Protein AF-A0A2H0YWB4-F1 (afdb_monomer_lite)

Organism: NCBI:txid2014244

Sequence (86 aa):
MLNKKSNLKWSLVIVYSFFIIALILTFPLALNFKNSIPATDGDDASYFIWNLWEFKHTIFDLHENPFGWSKLLFYPIGFSQAATGY

Secondary structure (DSSP, 8-state):
---HHHHHHHHHHHHHHHHHHHHHHHHHHHHHTTT--SS-TTSHHHHHHHHHHHHHHHHHTS-S-TTS--SSTTTTT-HHHHS---

pLDDT: mean 76.64, std 14.55, range [41.72, 96.81]

Structure (mmCIF, N/CA/C/O backbone):
data_AF-A0A2H0YWB4-F1
#
_entry.id   AF-A0A2H0YWB4-F1
#
loop_
_atom_site.group_PDB
_atom_site.id
_atom_site.type_symbol
_atom_site.label_atom_id
_atom_site.label_alt_id
_atom_site.label_comp_id
_atom_site.label_asym_id
_atom_site.label_entity_id
_atom_site.label_seq_id
_atom_site.pdbx_PDB_ins_code
_atom_site.Cartn_x
_atom_site.Cartn_y
_atom_site.Car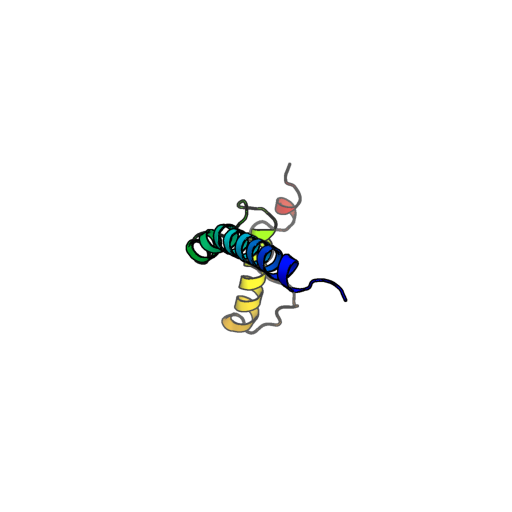tn_z
_atom_site.occupancy
_atom_site.B_iso_or_equiv
_atom_site.auth_seq_id
_atom_site.auth_comp_id
_atom_site.auth_asym_id
_atom_site.auth_atom_id
_atom_site.pdbx_PDB_model_num
ATOM 1 N N . MET A 1 1 ? -31.589 -20.577 33.556 1.00 42.00 1 MET A N 1
ATOM 2 C CA . MET A 1 1 ? -31.672 -19.894 32.243 1.00 42.00 1 MET A CA 1
ATOM 3 C C . MET A 1 1 ? -30.887 -18.592 32.344 1.00 42.00 1 MET A C 1
ATOM 5 O O . MET A 1 1 ? -31.286 -17.721 33.103 1.00 42.00 1 MET A O 1
ATOM 9 N N . LEU A 1 2 ? -29.726 -18.494 31.687 1.00 52.56 2 LEU A N 1
ATOM 10 C CA . LEU A 1 2 ? -28.857 -17.311 31.758 1.00 52.56 2 LEU A CA 1
ATOM 11 C C . LEU A 1 2 ? -29.586 -16.092 31.168 1.00 52.56 2 LEU A C 1
ATOM 13 O O . LEU A 1 2 ? -30.111 -16.157 30.056 1.00 52.56 2 LEU A O 1
ATOM 17 N N . ASN A 1 3 ? -29.641 -14.993 31.922 1.00 53.78 3 ASN A N 1
ATOM 18 C CA . ASN A 1 3 ? -30.299 -13.745 31.537 1.00 53.78 3 ASN A CA 1
ATOM 19 C C . ASN A 1 3 ? -29.549 -13.069 30.368 1.00 53.78 3 ASN A C 1
ATOM 21 O O . ASN A 1 3 ? -28.702 -12.197 30.549 1.00 53.78 3 ASN A O 1
ATOM 25 N N . LYS A 1 4 ? -29.855 -13.508 29.142 1.00 57.78 4 LYS A N 1
ATOM 26 C CA . LYS A 1 4 ? -29.167 -13.148 27.889 1.00 57.78 4 LYS A CA 1
ATOM 27 C C . LYS A 1 4 ? -29.323 -11.666 27.496 1.00 57.78 4 LYS A C 1
ATOM 29 O O . LYS A 1 4 ? -28.510 -11.149 26.736 1.00 57.78 4 LYS A O 1
ATOM 34 N N . LYS A 1 5 ? -30.342 -10.965 28.018 1.00 56.38 5 LYS A N 1
ATOM 35 C CA . LYS A 1 5 ? -30.659 -9.567 27.651 1.00 56.38 5 LYS A CA 1
ATOM 36 C C . LYS A 1 5 ? -29.719 -8.527 28.274 1.00 56.38 5 LYS A C 1
ATOM 38 O O . LYS A 1 5 ? -29.521 -7.476 27.674 1.00 56.38 5 LYS A O 1
ATOM 43 N N . SER A 1 6 ? -29.129 -8.822 29.434 1.00 61.75 6 SER A N 1
ATOM 44 C CA . SER A 1 6 ? -28.197 -7.921 30.137 1.00 61.75 6 SER A CA 1
ATOM 45 C C . SER A 1 6 ? -26.882 -7.723 29.368 1.00 61.75 6 SER A C 1
ATOM 47 O O . SER A 1 6 ? -26.344 -6.621 29.306 1.00 61.75 6 SER A O 1
ATOM 49 N N . ASN A 1 7 ? -26.403 -8.776 28.700 1.00 71.88 7 ASN A N 1
ATOM 50 C CA . ASN A 1 7 ? -25.070 -8.789 28.092 1.00 71.88 7 ASN A CA 1
ATOM 51 C C . ASN A 1 7 ? -25.045 -8.246 26.657 1.00 71.88 7 ASN A C 1
ATOM 53 O O . ASN A 1 7 ? -24.007 -7.775 26.210 1.00 71.88 7 ASN A O 1
ATOM 57 N N . LEU A 1 8 ? -26.182 -8.249 25.946 1.00 84.00 8 LEU A N 1
ATOM 58 C CA . LEU A 1 8 ? -26.246 -7.786 24.554 1.00 84.00 8 LEU A CA 1
ATOM 59 C C . LEU A 1 8 ? -25.889 -6.300 24.420 1.00 84.00 8 LEU A C 1
ATOM 61 O O . LEU A 1 8 ? -25.172 -5.921 23.500 1.00 84.00 8 LEU A O 1
ATOM 65 N N . LYS A 1 9 ? -26.358 -5.464 25.355 1.00 86.56 9 LYS A N 1
ATOM 66 C CA . LYS A 1 9 ? -26.049 -4.027 25.359 1.00 86.56 9 LYS A CA 1
ATOM 67 C C . LYS A 1 9 ? -24.546 -3.785 25.498 1.00 86.56 9 LYS A C 1
ATOM 69 O O . LYS A 1 9 ? -23.985 -3.0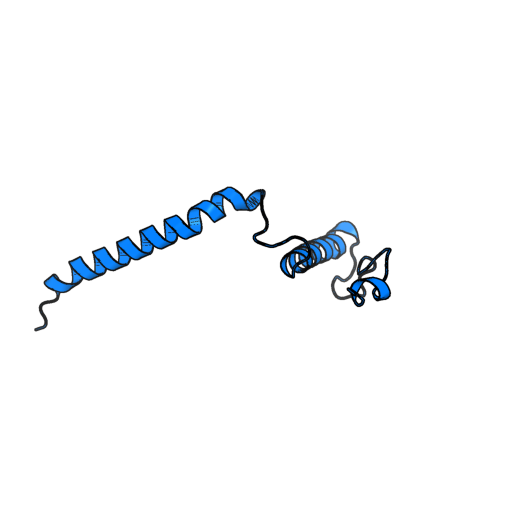02 24.742 1.00 86.56 9 LYS A O 1
ATOM 74 N N . TRP A 1 10 ? -23.894 -4.506 26.407 1.00 89.75 10 TRP A N 1
ATOM 75 C CA . TRP A 1 10 ? -22.449 -4.422 26.610 1.00 89.75 10 TRP A CA 1
ATOM 76 C C . TRP A 1 10 ? -21.659 -4.935 25.410 1.00 89.75 10 TRP A C 1
ATOM 78 O O . TRP A 1 10 ? -20.719 -4.277 24.982 1.00 89.75 10 TRP A O 1
ATOM 88 N N . SER A 1 11 ? -22.073 -6.054 24.810 1.00 89.00 11 SER A N 1
ATOM 89 C CA . SER A 1 11 ? -21.450 -6.554 23.583 1.00 89.00 11 SER A CA 1
ATOM 90 C C . SER A 1 11 ? -21.551 -5.547 22.437 1.00 89.00 11 SER A C 1
ATOM 92 O O . SER A 1 11 ? -20.570 -5.336 21.733 1.00 89.00 11 SER A O 1
ATOM 94 N N . LEU A 1 12 ? -22.701 -4.885 22.275 1.00 93.81 12 LEU A N 1
ATOM 95 C CA . LEU A 1 12 ? -22.874 -3.846 21.258 1.00 93.81 12 LEU A CA 1
ATOM 96 C C . LEU A 1 12 ? -21.973 -2.636 21.521 1.00 93.81 12 LEU A C 1
ATOM 98 O O . LEU A 1 12 ? -21.332 -2.160 20.591 1.00 93.81 12 LEU A O 1
ATOM 102 N N . VAL A 1 13 ? -21.867 -2.182 22.773 1.00 94.62 13 VAL A N 1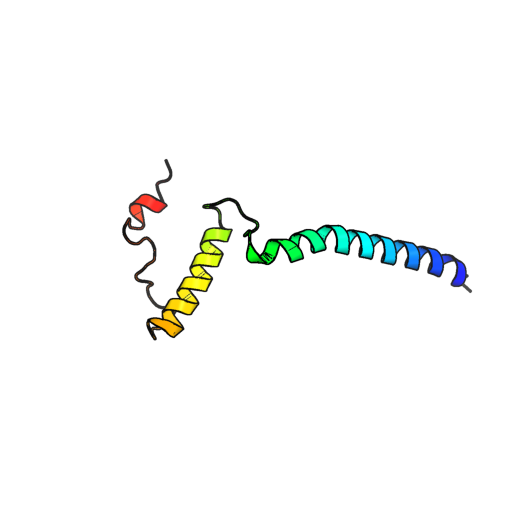
ATOM 103 C CA . VAL A 1 13 ? -20.952 -1.092 23.155 1.00 94.62 13 VAL A CA 1
ATOM 104 C C . VAL A 1 13 ? -19.502 -1.454 22.836 1.00 94.62 13 VAL A C 1
ATOM 106 O O . VAL A 1 13 ? -18.781 -0.639 22.264 1.00 94.62 13 VAL A O 1
ATOM 109 N N . ILE A 1 14 ? -19.079 -2.678 23.154 1.00 94.56 14 ILE A N 1
ATOM 110 C CA . ILE A 1 14 ? -17.725 -3.162 22.869 1.00 94.56 14 ILE A CA 1
ATOM 111 C C . ILE A 1 14 ? -17.468 -3.175 21.359 1.00 94.56 14 ILE A C 1
ATOM 113 O O . ILE A 1 14 ? -16.497 -2.577 20.902 1.00 94.56 14 ILE A O 1
ATOM 117 N N . VAL A 1 15 ? -18.355 -3.797 20.576 1.00 96.31 15 VAL A N 1
ATOM 118 C CA . VAL A 1 15 ? -18.211 -3.880 19.113 1.00 96.31 15 VAL A CA 1
ATOM 119 C C . VAL A 1 15 ? -18.162 -2.490 18.489 1.00 96.31 15 VAL A C 1
ATOM 121 O O . VAL A 1 15 ? -17.295 -2.222 17.663 1.00 96.31 15 VAL A O 1
ATOM 124 N N . TYR A 1 16 ? -19.048 -1.589 18.911 1.00 96.81 16 TYR A N 1
ATOM 125 C CA . TYR A 1 16 ? -19.093 -0.231 18.380 1.00 96.81 16 TYR A CA 1
ATOM 126 C C . TYR A 1 16 ? -17.835 0.566 18.740 1.00 96.81 16 TYR A C 1
ATOM 128 O O . TYR A 1 16 ? -17.308 1.300 17.909 1.00 96.81 16 TYR A O 1
ATOM 136 N N . SER A 1 17 ? -17.303 0.373 19.949 1.00 95.38 17 SER A N 1
ATOM 137 C CA . SER A 1 17 ? -16.059 1.019 20.378 1.00 95.38 17 SER A CA 1
ATOM 138 C C . SER A 1 17 ? -14.872 0.545 19.541 1.00 95.38 17 SER A C 1
ATOM 140 O O . SER A 1 17 ? -14.124 1.368 19.016 1.00 95.38 17 SER A O 1
ATOM 142 N N . PHE A 1 18 ? -14.729 -0.769 19.344 1.00 95.88 18 PHE A N 1
ATOM 143 C CA . PHE A 1 18 ? -13.683 -1.318 18.478 1.00 95.88 18 PHE A CA 1
ATOM 144 C C . PHE A 1 18 ? -13.846 -0.885 17.022 1.00 95.88 18 PHE A C 1
ATOM 146 O O . PHE A 1 18 ? -12.850 -0.605 16.361 1.00 95.88 18 PHE A O 1
ATOM 153 N N . PHE A 1 19 ? -15.080 -0.771 16.532 1.00 95.25 19 PHE A N 1
ATOM 154 C CA . PHE A 1 19 ? -15.353 -0.269 15.190 1.00 95.25 19 PHE A CA 1
ATOM 155 C C . PHE A 1 19 ? -14.913 1.192 15.020 1.00 95.25 19 PHE A C 1
ATOM 157 O O . PHE A 1 19 ? -14.235 1.515 14.049 1.00 95.25 19 PHE A O 1
ATOM 164 N N . ILE A 1 20 ? -15.218 2.065 15.986 1.00 95.62 20 ILE A N 1
ATOM 165 C CA . ILE A 1 20 ? -14.748 3.459 15.975 1.00 95.62 20 ILE A CA 1
ATOM 166 C C . ILE A 1 20 ? -13.219 3.518 16.006 1.00 95.62 20 ILE A C 1
ATOM 168 O O . ILE A 1 20 ? -12.625 4.257 15.226 1.00 95.62 20 ILE A O 1
ATOM 172 N N . ILE A 1 21 ? -12.571 2.728 16.866 1.00 94.88 21 ILE A N 1
ATOM 173 C CA . ILE A 1 21 ? -11.103 2.671 16.940 1.00 94.88 21 ILE A CA 1
ATOM 174 C C . ILE A 1 21 ? -10.517 2.222 15.597 1.00 94.88 21 ILE A C 1
ATOM 176 O O . ILE A 1 21 ? -9.582 2.846 15.097 1.00 94.88 21 ILE A O 1
ATOM 180 N N . ALA A 1 22 ? -11.091 1.186 14.983 1.00 91.75 22 ALA A N 1
ATOM 181 C CA . ALA A 1 22 ? -10.672 0.712 13.671 1.00 91.75 22 ALA A CA 1
ATOM 182 C C . ALA A 1 22 ? -10.805 1.812 12.610 1.00 91.75 22 ALA A C 1
ATOM 184 O O . ALA A 1 22 ? -9.879 2.011 11.826 1.00 91.75 22 ALA A O 1
ATOM 185 N N . LEU A 1 23 ? -11.904 2.573 12.613 1.00 91.31 23 LEU A N 1
ATOM 186 C CA . LEU A 1 23 ? -12.077 3.709 11.708 1.00 91.31 23 LEU A CA 1
ATOM 187 C C . LEU A 1 23 ? -11.030 4.799 11.954 1.00 91.31 23 LEU A C 1
ATOM 189 O O . LEU A 1 23 ? -10.399 5.234 11.000 1.00 91.31 23 LEU A O 1
ATOM 193 N N . ILE A 1 24 ? -10.789 5.205 13.201 1.00 90.12 24 ILE A N 1
ATOM 194 C CA . ILE A 1 24 ? -9.801 6.246 13.531 1.00 90.12 24 ILE A CA 1
ATOM 195 C C . ILE A 1 24 ? -8.391 5.838 13.091 1.00 90.12 24 ILE A C 1
ATOM 197 O O . ILE A 1 24 ? -7.657 6.670 12.568 1.00 90.12 24 ILE A O 1
ATOM 201 N N . LEU A 1 25 ? -8.017 4.570 13.274 1.00 85.88 25 LEU A N 1
ATOM 202 C CA . LEU A 1 25 ? -6.693 4.072 12.896 1.00 85.88 25 LEU A CA 1
ATOM 203 C C . LEU A 1 25 ? -6.555 3.825 11.384 1.00 85.88 25 LEU A C 1
ATOM 205 O O . LEU A 1 25 ? -5.470 3.997 10.838 1.00 85.88 25 LEU A O 1
ATOM 209 N N . THR A 1 26 ? -7.637 3.460 10.690 1.00 84.00 26 THR A N 1
ATOM 210 C CA . THR A 1 26 ? -7.596 3.105 9.255 1.00 84.00 26 THR A CA 1
ATOM 211 C C . THR A 1 26 ? -7.868 4.299 8.335 1.00 84.00 26 THR A C 1
ATOM 213 O O . THR A 1 26 ? -7.326 4.385 7.235 1.00 84.00 26 THR A O 1
ATOM 216 N N . PHE A 1 27 ? -8.697 5.253 8.758 1.00 78.81 27 PHE A N 1
ATOM 217 C CA . PHE A 1 27 ? -9.090 6.408 7.950 1.00 78.81 27 PHE A CA 1
ATOM 218 C C . PHE A 1 27 ? -7.927 7.325 7.518 1.00 78.81 27 PHE A C 1
ATOM 220 O O . PHE A 1 27 ? -7.883 7.680 6.338 1.00 78.81 27 PHE A O 1
ATOM 227 N N . PRO A 1 28 ? -6.949 7.686 8.379 1.00 74.00 28 PRO A N 1
ATOM 228 C CA . PRO A 1 28 ? -5.810 8.489 7.935 1.00 74.00 28 PRO A CA 1
ATOM 229 C C . PRO A 1 28 ? -4.940 7.746 6.914 1.00 74.00 28 PRO A C 1
ATOM 231 O O . PRO A 1 28 ? -4.361 8.386 6.038 1.00 74.00 28 PRO A O 1
ATOM 234 N N . LEU A 1 29 ? -4.897 6.409 6.959 1.00 69.50 29 LEU A N 1
ATOM 235 C CA . LEU A 1 29 ? -4.208 5.607 5.950 1.00 69.50 29 LEU A CA 1
ATOM 236 C C . LEU A 1 29 ? -4.924 5.699 4.593 1.00 69.50 29 LEU A C 1
ATOM 238 O O . LEU A 1 29 ? -4.279 5.974 3.585 1.00 69.50 29 LEU A O 1
ATOM 242 N N . ALA A 1 30 ? -6.257 5.568 4.568 1.00 73.50 30 ALA A N 1
ATOM 243 C CA . ALA A 1 30 ? -7.069 5.682 3.349 1.00 73.50 30 ALA A CA 1
ATOM 244 C C . ALA A 1 30 ? -6.875 7.021 2.610 1.00 73.50 30 ALA A C 1
ATOM 246 O O . ALA A 1 30 ? -6.870 7.050 1.380 1.00 73.50 30 ALA A O 1
ATOM 247 N N . LEU A 1 31 ? -6.677 8.119 3.346 1.00 76.38 31 LEU A N 1
ATOM 248 C CA . LEU A 1 31 ? -6.452 9.448 2.768 1.00 76.38 31 LEU A CA 1
ATOM 249 C C . LEU A 1 31 ? -5.030 9.650 2.225 1.00 76.38 31 LEU A C 1
ATOM 251 O O . LEU A 1 31 ? -4.848 10.397 1.266 1.00 76.38 31 LEU A O 1
ATOM 255 N N . ASN A 1 32 ? -4.030 8.985 2.810 1.00 74.25 32 ASN A N 1
ATOM 256 C CA . ASN A 1 32 ? -2.619 9.160 2.446 1.00 74.25 32 ASN A CA 1
ATOM 257 C C . ASN A 1 32 ? -2.071 8.059 1.524 1.00 74.25 32 ASN A C 1
ATOM 259 O O . ASN A 1 32 ? -0.917 8.140 1.110 1.00 74.25 32 ASN A O 1
ATOM 263 N N . PHE A 1 33 ? -2.899 7.087 1.124 1.00 68.50 33 PHE A N 1
ATOM 264 C CA . PHE A 1 33 ? -2.508 5.947 0.280 1.00 68.50 33 PHE A CA 1
ATOM 265 C C . PHE A 1 33 ? -1.807 6.329 -1.034 1.00 68.50 33 PHE A C 1
ATOM 267 O O . PHE A 1 33 ? -1.033 5.541 -1.566 1.00 68.50 33 PHE A O 1
ATOM 274 N N . LYS A 1 34 ? -2.091 7.518 -1.584 1.00 68.19 34 LYS A N 1
ATOM 275 C CA . LYS A 1 34 ? -1.454 8.010 -2.818 1.00 68.19 34 LYS A CA 1
ATOM 276 C C . LYS A 1 34 ? -0.152 8.770 -2.586 1.00 68.19 34 LYS A C 1
ATOM 278 O O . LYS A 1 34 ? 0.652 8.861 -3.507 1.00 68.19 34 LYS A O 1
ATOM 283 N N . ASN A 1 35 ? 0.023 9.349 -1.402 1.00 65.06 35 ASN A N 1
ATOM 284 C CA . ASN A 1 35 ? 1.012 10.402 -1.178 1.00 65.06 35 ASN A CA 1
ATOM 285 C C . ASN A 1 35 ? 2.181 9.938 -0.312 1.00 65.06 35 ASN A C 1
ATOM 287 O O . ASN A 1 35 ? 3.195 10.628 -0.243 1.00 65.06 35 ASN A O 1
ATOM 291 N N . SER A 1 36 ? 2.045 8.811 0.387 1.00 66.50 36 SER A N 1
ATOM 292 C CA . SER A 1 36 ? 3.061 8.361 1.329 1.00 66.50 36 SER A CA 1
ATOM 293 C C . SER A 1 36 ? 3.089 6.847 1.395 1.00 66.50 36 SER A C 1
ATOM 295 O O . SER A 1 36 ? 2.074 6.196 1.6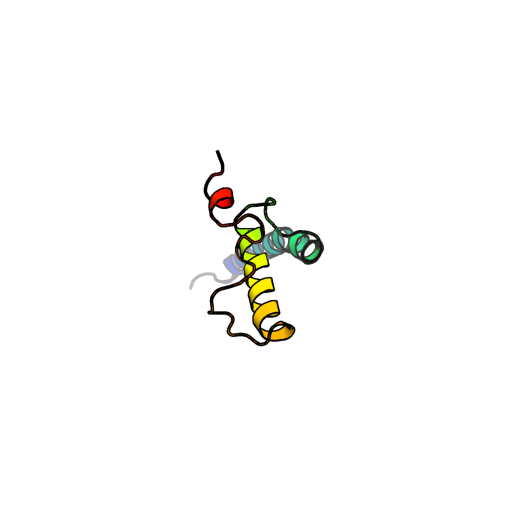43 1.00 66.50 36 SER A O 1
ATOM 297 N N . ILE A 1 37 ? 4.275 6.290 1.196 1.00 68.38 37 ILE A N 1
ATOM 298 C CA . ILE A 1 37 ? 4.559 4.912 1.567 1.00 68.38 37 ILE A CA 1
ATOM 299 C C . ILE A 1 37 ? 4.831 4.949 3.072 1.00 68.38 37 ILE A C 1
ATOM 301 O O . ILE A 1 37 ? 5.632 5.780 3.499 1.00 68.38 37 ILE A O 1
ATOM 305 N N . PRO A 1 38 ? 4.161 4.125 3.895 1.00 65.69 38 PRO A N 1
ATOM 306 C CA . PRO A 1 38 ? 4.429 4.064 5.326 1.00 65.69 38 PRO A CA 1
ATOM 307 C C . PRO A 1 38 ? 5.787 3.393 5.559 1.00 65.69 38 PRO A C 1
ATOM 309 O O . PRO A 1 38 ? 5.859 2.206 5.864 1.00 65.69 38 PRO A O 1
ATOM 312 N N . ALA A 1 39 ? 6.860 4.145 5.340 1.00 66.19 39 ALA A N 1
ATOM 313 C CA . ALA A 1 39 ? 8.231 3.717 5.529 1.00 66.19 39 ALA A CA 1
ATOM 314 C C . ALA A 1 39 ? 9.186 4.904 5.552 1.00 66.19 39 ALA A C 1
ATOM 316 O O . ALA A 1 39 ? 8.897 5.965 5.001 1.00 66.19 39 ALA A O 1
ATOM 317 N N . THR A 1 40 ? 10.340 4.690 6.167 1.00 66.56 40 THR A N 1
ATOM 318 C CA . THR A 1 40 ? 11.479 5.590 6.031 1.00 66.56 40 THR A CA 1
ATOM 319 C C . THR A 1 40 ? 12.140 5.343 4.677 1.00 66.56 40 THR A C 1
ATOM 321 O O . THR A 1 40 ? 12.280 4.192 4.252 1.00 66.56 40 THR A O 1
ATOM 324 N N . ASP A 1 41 ? 12.551 6.410 3.995 1.00 63.91 41 ASP A N 1
ATOM 325 C CA . ASP A 1 41 ? 13.309 6.295 2.750 1.00 63.91 41 ASP A CA 1
ATOM 326 C C . ASP A 1 41 ? 14.575 5.448 2.971 1.00 63.91 41 ASP A C 1
ATOM 328 O O . ASP A 1 41 ? 15.344 5.694 3.901 1.00 63.91 41 ASP A O 1
ATOM 332 N N . GLY A 1 42 ? 14.782 4.440 2.120 1.00 65.00 42 GLY A N 1
ATOM 333 C CA . GLY A 1 42 ? 15.927 3.524 2.194 1.00 65.00 42 GLY A CA 1
ATOM 334 C C . GLY A 1 42 ? 15.739 2.292 3.086 1.00 65.00 42 GLY A C 1
ATOM 335 O O . GLY A 1 42 ? 16.637 1.455 3.133 1.00 65.00 42 GLY A O 1
ATOM 336 N N . ASP A 1 43 ? 14.592 2.149 3.753 1.00 71.94 43 ASP A N 1
ATOM 337 C CA . ASP A 1 43 ? 14.247 0.952 4.531 1.00 71.94 43 ASP A CA 1
ATOM 338 C C . ASP A 1 43 ? 13.583 -0.131 3.651 1.00 71.94 43 ASP A C 1
ATOM 340 O O . ASP A 1 43 ? 13.299 0.095 2.467 1.00 71.94 43 ASP A O 1
ATOM 344 N N . ASP A 1 44 ? 13.284 -1.300 4.221 1.00 78.25 44 ASP A N 1
ATOM 345 C CA . ASP A 1 44 ? 12.765 -2.496 3.536 1.00 78.25 44 ASP A CA 1
ATOM 346 C C . ASP A 1 44 ? 11.578 -2.219 2.594 1.00 78.25 44 ASP A C 1
ATOM 348 O O . ASP A 1 44 ? 11.461 -2.803 1.513 1.00 78.25 44 ASP A O 1
ATOM 352 N N . ALA A 1 45 ? 10.693 -1.288 2.952 1.00 78.19 45 ALA A N 1
ATOM 353 C CA . ALA A 1 45 ? 9.532 -0.946 2.129 1.00 78.19 45 ALA A CA 1
ATOM 354 C C . ALA A 1 45 ? 9.898 -0.360 0.758 1.00 78.19 45 ALA A C 1
ATOM 356 O O . ALA A 1 45 ? 9.191 -0.602 -0.223 1.00 78.19 45 ALA A O 1
ATOM 357 N N . SER A 1 46 ? 10.996 0.395 0.676 1.00 76.31 46 SER A N 1
ATOM 358 C CA . SER A 1 46 ? 11.475 0.953 -0.590 1.00 76.31 46 SER A CA 1
ATOM 359 C C . SER A 1 46 ? 11.923 -0.161 -1.543 1.00 76.31 46 SER A C 1
ATOM 361 O O . SER A 1 46 ? 11.578 -0.136 -2.727 1.00 76.31 46 SER A O 1
ATOM 363 N N . TYR A 1 47 ? 12.555 -1.209 -1.004 1.00 78.69 47 TYR A N 1
ATOM 364 C CA . TYR A 1 47 ? 12.915 -2.411 -1.752 1.00 78.69 47 TYR A CA 1
ATOM 365 C C . TYR A 1 47 ? 11.686 -3.200 -2.208 1.00 78.69 47 TYR A C 1
ATOM 367 O O . TYR A 1 47 ? 11.643 -3.642 -3.354 1.00 78.69 47 TYR A O 1
ATOM 375 N N . PHE A 1 48 ? 10.650 -3.342 -1.373 1.00 82.94 48 PHE A N 1
ATOM 376 C CA . PHE A 1 48 ? 9.411 -4.017 -1.785 1.00 82.94 48 PHE A CA 1
ATOM 377 C C . PHE A 1 48 ? 8.724 -3.316 -2.959 1.00 82.94 48 PHE A C 1
ATOM 379 O O . PHE A 1 48 ? 8.283 -3.973 -3.901 1.00 82.94 48 PHE A O 1
ATOM 386 N N . ILE A 1 49 ? 8.657 -1.987 -2.938 1.00 83.38 49 ILE A N 1
ATOM 387 C CA . ILE A 1 49 ? 8.039 -1.219 -4.025 1.00 83.38 49 ILE A CA 1
ATOM 388 C C . ILE A 1 49 ? 8.867 -1.309 -5.295 1.00 83.38 49 ILE A C 1
ATOM 390 O O . ILE A 1 49 ? 8.303 -1.503 -6.374 1.00 83.38 49 ILE A O 1
ATOM 394 N N . TRP A 1 50 ? 10.190 -1.222 -5.165 1.00 84.94 50 TRP A N 1
ATOM 395 C CA . TRP A 1 50 ? 11.088 -1.436 -6.288 1.00 84.94 50 TRP A CA 1
ATOM 396 C C . TRP A 1 50 ? 10.903 -2.836 -6.891 1.00 84.94 50 TRP A C 1
ATOM 398 O O . TRP A 1 50 ? 10.748 -2.939 -8.102 1.00 84.94 50 TRP A O 1
ATOM 408 N N . ASN A 1 51 ? 10.792 -3.889 -6.072 1.00 86.50 51 ASN A N 1
ATOM 409 C CA . ASN A 1 51 ? 10.544 -5.259 -6.540 1.00 86.50 51 ASN A CA 1
ATOM 410 C C . ASN A 1 51 ? 9.213 -5.388 -7.303 1.00 86.50 51 ASN A C 1
ATOM 412 O O . ASN A 1 51 ? 9.157 -6.041 -8.342 1.00 86.50 51 ASN A O 1
ATOM 416 N N . LEU A 1 52 ? 8.132 -4.755 -6.825 1.00 89.44 52 LEU A N 1
ATOM 417 C CA . LEU A 1 52 ? 6.851 -4.741 -7.546 1.00 89.44 52 LEU A CA 1
ATOM 418 C C . LEU A 1 52 ? 6.951 -4.001 -8.884 1.00 89.44 52 LEU A C 1
ATOM 420 O O . LEU A 1 52 ? 6.379 -4.440 -9.886 1.00 89.44 52 LEU A O 1
ATOM 424 N N . TRP A 1 53 ? 7.647 -2.864 -8.893 1.00 88.75 53 TRP A N 1
ATOM 425 C CA . TRP A 1 53 ? 7.875 -2.101 -10.112 1.00 88.75 53 TRP A CA 1
ATOM 426 C C . TRP A 1 53 ? 8.723 -2.891 -11.113 1.00 88.75 53 TRP A C 1
ATOM 428 O O . TRP A 1 53 ? 8.345 -2.957 -12.279 1.00 88.75 53 TRP A O 1
ATOM 438 N N . GLU A 1 54 ? 9.805 -3.527 -10.663 1.00 88.50 54 GLU A N 1
ATOM 439 C CA . GLU A 1 54 ? 10.702 -4.335 -11.492 1.00 88.50 54 GLU A CA 1
ATOM 440 C C . GLU A 1 54 ? 9.944 -5.502 -12.120 1.00 88.50 54 GLU A C 1
ATOM 442 O O . GLU A 1 54 ? 9.979 -5.660 -13.336 1.00 88.50 54 GLU A O 1
ATOM 447 N N . PHE A 1 55 ? 9.132 -6.214 -11.336 1.00 90.56 55 PHE A N 1
ATOM 448 C CA . PHE A 1 55 ? 8.315 -7.311 -11.844 1.00 90.56 55 PHE A CA 1
ATOM 449 C C . PHE A 1 55 ? 7.376 -6.851 -12.968 1.00 90.56 55 PHE A C 1
ATOM 451 O O . PHE A 1 55 ? 7.284 -7.482 -14.025 1.00 90.56 55 PHE A O 1
ATOM 458 N N . LYS A 1 56 ? 6.691 -5.713 -12.770 1.00 91.31 56 LYS A N 1
ATOM 459 C CA . LYS A 1 56 ? 5.849 -5.101 -13.807 1.00 91.31 56 LYS A CA 1
ATOM 460 C C . LYS A 1 56 ? 6.691 -4.708 -15.025 1.00 91.31 56 LYS A C 1
ATOM 462 O O . LYS A 1 56 ? 6.302 -5.009 -16.148 1.00 91.31 56 LYS A O 1
ATOM 467 N N . HIS A 1 57 ? 7.807 -4.018 -14.822 1.00 90.56 57 HIS A N 1
ATOM 468 C CA . HIS A 1 57 ? 8.661 -3.524 -15.898 1.00 90.56 57 HIS A CA 1
ATOM 469 C C . HIS A 1 57 ? 9.210 -4.674 -16.754 1.00 90.56 57 HIS A C 1
ATOM 471 O O . HIS A 1 57 ? 9.128 -4.639 -17.981 1.00 90.56 57 HIS A O 1
ATOM 477 N N . THR A 1 58 ? 9.670 -5.748 -16.115 1.00 90.19 58 THR A N 1
ATOM 478 C CA . THR A 1 58 ? 10.229 -6.919 -16.789 1.00 90.19 58 THR A CA 1
ATOM 479 C C . THR A 1 58 ? 9.186 -7.646 -17.638 1.00 90.19 58 THR A C 1
ATOM 481 O O . THR A 1 58 ? 9.473 -8.013 -18.776 1.00 90.19 58 THR A O 1
ATOM 484 N N . ILE A 1 59 ? 7.950 -7.781 -17.147 1.00 91.62 59 ILE A N 1
ATOM 485 C CA . ILE A 1 59 ? 6.868 -8.423 -17.909 1.00 91.62 59 ILE A CA 1
ATOM 486 C C . ILE A 1 59 ? 6.349 -7.526 -19.035 1.00 91.62 59 ILE A C 1
ATOM 488 O O . ILE A 1 59 ? 6.202 -7.988 -20.164 1.00 91.62 59 ILE A O 1
ATOM 492 N N . PHE A 1 60 ? 6.006 -6.275 -18.722 1.00 94.56 60 PHE A N 1
ATOM 493 C CA . PHE A 1 60 ? 5.214 -5.433 -19.623 1.00 94.56 60 PHE A CA 1
ATOM 494 C C . PHE A 1 60 ? 6.055 -4.569 -20.559 1.00 94.56 60 PHE A C 1
ATOM 496 O O . PHE A 1 60 ? 5.605 -4.276 -21.662 1.00 94.56 60 PHE A O 1
ATOM 503 N N . ASP A 1 61 ? 7.248 -4.156 -20.135 1.00 91.69 61 ASP A N 1
ATOM 504 C CA . ASP A 1 61 ? 8.097 -3.273 -20.932 1.00 91.69 61 ASP A CA 1
ATOM 505 C C . ASP A 1 61 ? 9.217 -4.076 -21.617 1.00 91.69 61 ASP A C 1
ATOM 507 O O . ASP A 1 61 ? 9.448 -3.921 -22.818 1.00 91.69 61 ASP A O 1
ATOM 511 N N . LEU A 1 62 ? 9.875 -4.988 -20.888 1.00 89.69 62 LEU A N 1
ATOM 512 C CA . LEU A 1 62 ? 10.979 -5.803 -21.420 1.00 89.69 62 LEU A CA 1
ATOM 513 C C . LEU A 1 62 ? 10.520 -7.113 -22.076 1.00 89.69 62 LEU A C 1
ATOM 515 O O . LEU A 1 62 ? 11.239 -7.639 -22.922 1.00 89.69 62 LEU A O 1
ATOM 519 N N . HIS A 1 63 ? 9.331 -7.620 -21.733 1.00 90.81 63 HIS A N 1
ATOM 520 C CA . HIS A 1 63 ? 8.825 -8.928 -22.173 1.00 90.81 63 HIS A CA 1
ATOM 521 C C . HIS A 1 63 ? 9.791 -10.088 -21.858 1.00 90.81 63 HIS A C 1
ATOM 523 O O . HIS A 1 63 ? 9.912 -11.048 -22.621 1.00 90.81 63 HIS A O 1
ATOM 529 N N . GLU A 1 64 ? 10.487 -10.000 -20.724 1.00 88.50 64 GLU A N 1
ATOM 530 C CA . GLU A 1 64 ? 11.444 -11.000 -20.249 1.00 88.50 64 GLU A CA 1
ATOM 531 C C . GLU A 1 64 ? 10.870 -11.793 -19.060 1.00 88.50 64 GLU A C 1
ATOM 533 O O . GLU A 1 64 ? 9.836 -11.455 -18.481 1.00 88.50 64 GLU A O 1
ATOM 538 N N . ASN A 1 65 ? 11.537 -12.891 -18.692 1.00 84.50 65 ASN A N 1
ATOM 539 C CA . ASN A 1 65 ? 11.170 -13.659 -17.505 1.00 84.50 65 ASN A CA 1
ATOM 540 C C . ASN A 1 65 ? 11.535 -12.861 -16.232 1.00 84.50 65 ASN A C 1
ATOM 542 O O . ASN A 1 65 ? 12.727 -12.651 -15.997 1.00 84.50 65 ASN A O 1
ATOM 546 N N . PRO A 1 66 ? 10.561 -12.494 -15.374 1.00 81.50 66 PRO A N 1
ATOM 547 C CA . PRO A 1 66 ? 10.808 -11.722 -14.151 1.00 81.50 66 PRO A CA 1
ATOM 548 C C . PRO A 1 66 ? 11.584 -12.490 -13.073 1.00 81.50 66 PRO A C 1
ATOM 550 O O . PRO A 1 66 ? 12.095 -11.890 -12.139 1.00 81.50 66 PRO A O 1
ATOM 553 N N . PHE A 1 67 ? 11.701 -13.815 -13.187 1.00 81.12 67 PHE A N 1
ATOM 554 C CA . PHE A 1 67 ? 12.519 -14.635 -12.285 1.00 81.12 67 PHE A CA 1
ATOM 555 C C . PHE A 1 67 ? 13.955 -14.832 -12.793 1.00 81.12 67 PHE A C 1
ATOM 557 O O . PHE A 1 67 ? 14.716 -15.615 -12.225 1.00 81.12 67 PHE A O 1
ATOM 564 N N . GLY A 1 68 ? 14.309 -14.181 -13.905 1.00 75.44 68 GLY A N 1
ATOM 565 C CA . GLY A 1 68 ? 15.665 -14.160 -14.435 1.00 75.44 68 GLY A CA 1
ATOM 566 C C . GLY A 1 68 ? 16.591 -13.222 -13.658 1.00 75.44 68 GLY A C 1
ATOM 567 O O . GLY A 1 68 ? 16.245 -12.651 -12.628 1.00 75.44 68 GLY A O 1
ATOM 568 N N . TRP A 1 69 ? 17.803 -13.044 -14.177 1.00 69.56 69 TRP A N 1
ATOM 569 C CA . TRP A 1 69 ? 18.749 -12.073 -13.635 1.00 69.56 69 TRP A CA 1
ATOM 570 C C . TRP A 1 69 ? 18.303 -10.655 -14.001 1.00 69.56 69 TRP A C 1
ATOM 572 O O . TRP A 1 69 ? 18.340 -10.280 -15.174 1.00 69.56 69 TRP A O 1
ATOM 582 N N . SER A 1 70 ? 17.901 -9.863 -13.005 1.00 75.12 70 SER A N 1
ATOM 583 C CA . SER A 1 70 ? 17.523 -8.466 -13.228 1.00 75.12 70 SER A CA 1
ATOM 584 C C . SER A 1 70 ? 18.751 -7.623 -13.583 1.00 75.12 70 SER A C 1
ATOM 586 O O . SER A 1 70 ? 19.744 -7.600 -12.854 1.00 75.12 70 SER A O 1
ATOM 588 N N . LYS A 1 71 ? 18.683 -6.903 -14.708 1.00 75.81 71 LYS A N 1
ATOM 589 C CA . LYS A 1 71 ? 19.770 -6.037 -15.213 1.00 75.81 71 LYS A CA 1
ATOM 590 C C . LYS A 1 71 ? 19.888 -4.715 -14.446 1.00 75.81 71 LYS A C 1
ATOM 592 O O . LYS A 1 71 ? 20.890 -4.019 -14.575 1.00 75.81 71 LYS A O 1
ATOM 597 N N . LEU A 1 72 ? 18.852 -4.360 -13.685 1.00 78.25 72 LEU A N 1
ATOM 598 C CA . LEU A 1 72 ? 18.756 -3.101 -12.944 1.00 78.25 72 LEU A CA 1
ATOM 599 C C . LEU A 1 72 ? 19.150 -3.250 -11.474 1.00 78.25 72 LEU A C 1
ATOM 601 O O . LEU A 1 72 ? 19.372 -2.244 -10.801 1.00 78.25 72 LEU A O 1
ATOM 605 N N . LEU A 1 73 ? 19.261 -4.485 -10.978 1.00 73.69 73 LEU A N 1
ATOM 606 C CA . LEU A 1 73 ? 19.639 -4.756 -9.600 1.00 73.69 73 LE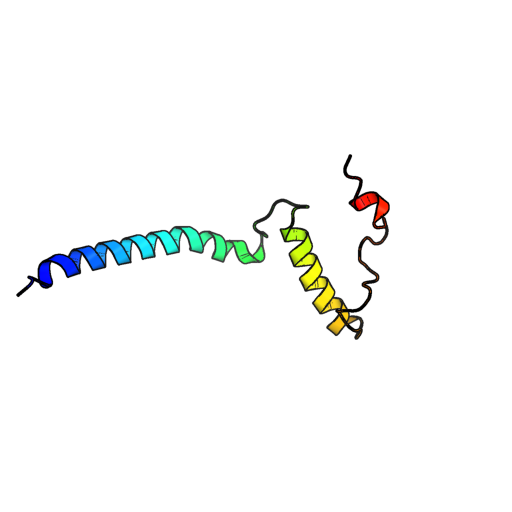U A CA 1
ATOM 607 C C . LEU A 1 73 ? 21.040 -4.178 -9.335 1.00 73.69 73 LEU A C 1
ATOM 609 O O . LEU A 1 73 ? 22.033 -4.628 -9.906 1.00 73.69 73 LEU A O 1
ATOM 613 N N . PHE A 1 74 ? 21.101 -3.153 -8.483 1.00 69.19 74 PHE A N 1
ATOM 614 C CA . PHE A 1 74 ? 22.307 -2.3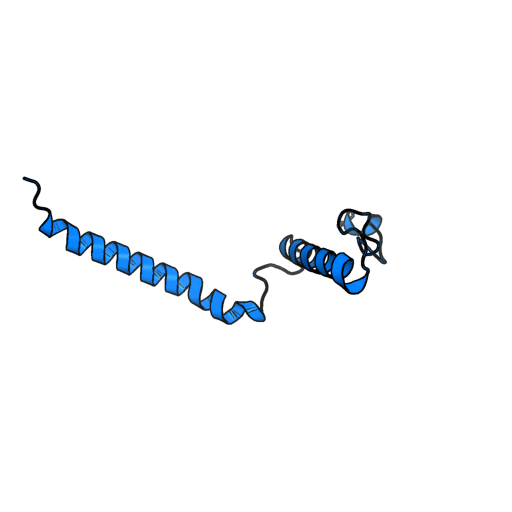86 -8.151 1.00 69.19 74 PHE A CA 1
ATOM 615 C C . PHE A 1 74 ? 22.928 -1.568 -9.296 1.00 69.19 74 PHE A C 1
ATOM 617 O O . PHE A 1 74 ? 24.012 -1.025 -9.121 1.00 69.19 74 PHE A O 1
ATOM 624 N N . TYR A 1 75 ? 22.292 -1.415 -10.457 1.00 70.81 75 TYR A N 1
ATOM 625 C CA . TYR A 1 75 ? 22.822 -0.536 -11.505 1.00 70.81 75 TYR A CA 1
ATOM 626 C C . TYR A 1 75 ? 22.674 0.951 -11.108 1.00 70.81 75 TYR A C 1
ATOM 628 O O . TYR A 1 75 ? 21.629 1.325 -10.576 1.00 70.81 75 TYR A O 1
ATOM 636 N N . PRO A 1 76 ? 23.657 1.837 -11.380 1.00 70.25 76 PRO A N 1
ATOM 637 C CA . PRO A 1 76 ? 24.967 1.589 -12.001 1.00 70.25 76 PRO A CA 1
ATOM 638 C C . PRO A 1 76 ? 26.090 1.224 -11.010 1.00 70.25 76 PRO A C 1
ATOM 640 O O . PRO A 1 76 ? 27.209 0.942 -11.427 1.00 70.25 76 PRO A O 1
ATOM 643 N N . ILE A 1 77 ? 25.816 1.266 -9.707 1.00 68.81 77 ILE A N 1
ATOM 644 C CA . ILE A 1 77 ? 26.808 1.253 -8.615 1.00 68.81 77 ILE A CA 1
ATOM 645 C C . ILE A 1 77 ? 27.350 -0.147 -8.248 1.00 68.81 77 ILE A C 1
ATOM 647 O O . ILE A 1 77 ? 28.423 -0.255 -7.656 1.00 68.81 77 ILE A O 1
ATOM 651 N N . GLY A 1 78 ? 26.655 -1.219 -8.629 1.00 62.53 78 GLY A N 1
ATOM 652 C CA . GLY A 1 78 ? 26.963 -2.613 -8.307 1.00 62.53 78 GLY A CA 1
ATOM 653 C C . GLY A 1 78 ? 26.734 -2.996 -6.835 1.00 62.53 78 GLY A C 1
ATOM 654 O O . GLY A 1 78 ? 26.629 -2.152 -5.946 1.00 62.53 78 GLY A O 1
ATOM 655 N N . PHE A 1 79 ? 26.685 -4.306 -6.557 1.00 57.16 79 PHE A N 1
ATOM 656 C CA . PHE A 1 79 ? 26.480 -4.866 -5.205 1.00 57.16 79 PHE A CA 1
ATOM 657 C C . PHE A 1 79 ? 27.544 -4.401 -4.190 1.00 57.16 79 PHE A C 1
ATOM 659 O O . PHE A 1 79 ? 27.267 -4.245 -3.003 1.00 57.16 79 PHE A O 1
ATOM 666 N N . SER A 1 80 ? 28.759 -4.123 -4.672 1.00 59.03 80 SER A N 1
ATOM 667 C CA . SER A 1 80 ? 29.931 -3.762 -3.865 1.00 59.03 80 SER A CA 1
ATOM 668 C C . SER A 1 80 ? 29.831 -2.419 -3.130 1.00 59.03 80 SER A C 1
ATOM 670 O O . SER A 1 80 ? 30.669 -2.169 -2.269 1.00 59.03 80 SER A O 1
ATOM 672 N N . GLN A 1 81 ? 28.883 -1.540 -3.466 1.00 50.88 81 GLN A N 1
ATOM 673 C CA . GLN A 1 81 ? 28.645 -0.303 -2.702 1.00 50.88 81 GLN A CA 1
ATOM 674 C C . GLN A 1 81 ? 27.383 -0.384 -1.834 1.00 50.88 81 GLN A C 1
ATOM 676 O O . GLN A 1 81 ? 27.294 0.317 -0.833 1.00 50.88 81 GLN A O 1
ATOM 681 N N . ALA A 1 82 ? 26.436 -1.268 -2.165 1.00 51.69 82 ALA A N 1
ATOM 682 C CA . ALA A 1 82 ? 25.201 -1.449 -1.399 1.00 51.69 82 ALA A CA 1
ATOM 683 C C . ALA A 1 82 ? 25.406 -2.261 -0.105 1.00 51.69 82 ALA A C 1
ATOM 685 O O . ALA A 1 82 ? 24.716 -2.029 0.881 1.00 51.69 82 ALA A O 1
ATOM 686 N N . ALA A 1 83 ? 26.361 -3.198 -0.092 1.00 49.88 83 ALA A N 1
ATOM 687 C CA . ALA A 1 83 ? 26.656 -4.039 1.073 1.00 49.88 83 ALA A CA 1
ATOM 688 C C . ALA A 1 83 ? 27.608 -3.385 2.096 1.00 49.88 83 ALA A C 1
ATOM 690 O O . ALA A 1 83 ? 27.775 -3.896 3.202 1.00 49.88 83 ALA A O 1
ATOM 691 N N . THR A 1 84 ? 28.237 -2.266 1.737 1.00 44.69 84 THR A N 1
ATOM 692 C CA . THR A 1 84 ? 29.351 -1.652 2.480 1.00 44.69 84 THR A CA 1
ATOM 693 C C . THR A 1 84 ? 28.931 -0.322 3.094 1.00 44.69 84 THR A C 1
ATOM 695 O O . THR A 1 84 ? 29.662 0.655 3.036 1.00 44.69 84 THR A O 1
ATOM 698 N N . GLY A 1 85 ? 27.726 -0.278 3.670 1.00 50.12 85 GLY A N 1
ATOM 699 C CA . GLY A 1 85 ? 27.207 0.861 4.434 1.00 50.12 85 GLY A CA 1
ATOM 700 C C . GLY A 1 85 ? 27.930 1.100 5.769 1.00 50.12 85 GLY A C 1
ATOM 701 O O . GLY A 1 85 ? 27.265 1.173 6.800 1.00 50.12 85 GLY A O 1
ATOM 702 N N . TYR A 1 86 ? 29.263 1.205 5.722 1.00 41.72 86 TYR A N 1
ATOM 703 C CA . TYR A 1 86 ? 30.170 1.879 6.655 1.00 41.72 86 TYR A CA 1
ATOM 704 C C . TYR A 1 86 ? 31.321 2.500 5.861 1.00 41.72 86 TYR A C 1
ATOM 706 O O . TYR A 1 86 ? 31.952 1.759 5.072 1.00 41.72 86 TYR A O 1
#

Foldseek 3Di:
DPPPVVCVVVVVVVVVVVVVVCCVVCVVCVVCVVPDDPDDPPDPSVVVVVLVVLLCCCCPVVVHDSPDDRPPVCPPNDPVVVVPPD

Radius of gyration: 23.83 Å; chains: 1; bounding box: 62×30×54 Å